Protein AF-A0A822IUY4-F1 (afdb_monomer_lite)

Secondary structure (DSSP, 8-state):
-TGGGT----------TT--HHHHHHHTSS-HHHHHHHHHHTT--HHHH-SS-EEEEPGGGGGGHHHHHHHH-SEEEE--SSGGGHHHHHHHH-SPPP-

Structure (mmCIF, N/CA/C/O backbone):
data_AF-A0A822IUY4-F1
#
_entry.id   AF-A0A822IUY4-F1
#
loop_
_atom_site.group_PDB
_atom_site.id
_atom_site.type_symbol
_atom_site.label_atom_id
_atom_site.label_alt_id
_atom_site.label_comp_id
_atom_site.label_asym_id
_atom_site.label_entity_id
_atom_site.label_seq_id
_atom_site.pdbx_PDB_ins_code
_atom_site.Cartn_x
_atom_site.Cartn_y
_atom_site.Cartn_z
_atom_site.occupancy
_atom_site.B_iso_or_equiv
_atom_site.auth_seq_id
_atom_site.auth_comp_id
_atom_site.auth_asym_id
_atom_site.auth_atom_id
_atom_site.pdbx_PDB_model_num
ATOM 1 N N . ASP A 1 1 ? 13.470 2.196 -3.939 1.00 95.81 1 ASP A N 1
ATOM 2 C CA . ASP A 1 1 ? 13.037 1.049 -4.771 1.00 95.81 1 ASP A CA 1
ATOM 3 C C . ASP A 1 1 ? 12.209 1.422 -5.988 1.00 95.81 1 ASP A C 1
ATOM 5 O O . ASP A 1 1 ? 12.706 1.235 -7.089 1.00 95.81 1 ASP A O 1
ATOM 9 N N . LEU A 1 2 ? 11.002 1.977 -5.840 1.00 97.00 2 LEU A N 1
ATOM 10 C CA . LEU A 1 2 ? 10.118 2.270 -6.984 1.00 97.00 2 LEU A CA 1
ATOM 11 C C . LEU A 1 2 ? 10.749 3.240 -8.004 1.00 97.00 2 LEU A C 1
ATOM 13 O O . LEU A 1 2 ? 10.958 2.877 -9.159 1.00 97.00 2 LEU A O 1
ATOM 17 N N . SER A 1 3 ? 11.136 4.441 -7.557 1.00 97.25 3 SER A N 1
ATOM 18 C CA . SER A 1 3 ? 11.753 5.465 -8.420 1.00 97.25 3 SER A CA 1
ATOM 19 C C . SER A 1 3 ? 13.105 5.021 -8.997 1.00 97.25 3 SER A C 1
ATOM 21 O O . SER A 1 3 ? 13.330 5.127 -10.200 1.00 97.25 3 SER A O 1
ATOM 23 N N . SER A 1 4 ? 13.976 4.427 -8.169 1.00 97.56 4 SER A N 1
ATOM 24 C CA . SER A 1 4 ? 15.296 3.921 -8.586 1.00 97.56 4 SER A CA 1
ATOM 25 C C . SER A 1 4 ? 15.220 2.887 -9.715 1.00 97.56 4 SER A C 1
ATOM 27 O O . SER A 1 4 ? 16.145 2.791 -10.514 1.00 97.56 4 SER A O 1
ATOM 29 N N . ASN A 1 5 ? 14.112 2.144 -9.799 1.00 97.19 5 ASN A N 1
ATOM 30 C CA . ASN A 1 5 ? 13.861 1.144 -10.838 1.00 97.19 5 ASN A CA 1
ATOM 31 C C . ASN A 1 5 ? 12.886 1.636 -11.921 1.00 97.19 5 ASN A C 1
ATOM 33 O O . ASN A 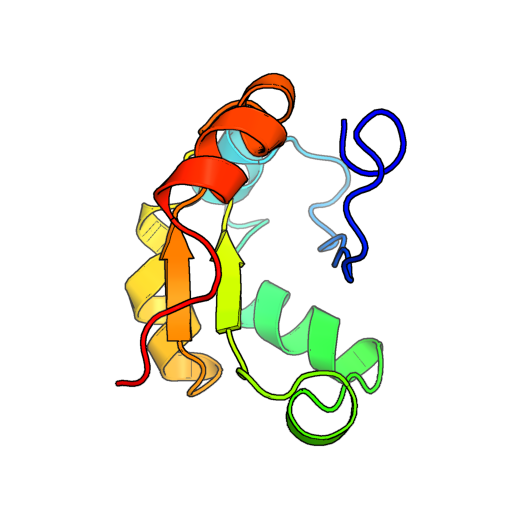1 5 ? 12.408 0.837 -12.721 1.00 97.19 5 ASN A O 1
ATOM 37 N N . LYS A 1 6 ? 12.594 2.945 -11.968 1.00 96.44 6 LYS A N 1
ATOM 38 C CA . LYS A 1 6 ? 11.731 3.590 -12.974 1.00 96.44 6 LYS A CA 1
ATOM 39 C C . LYS A 1 6 ? 10.326 2.977 -13.064 1.00 96.44 6 LYS A C 1
ATOM 41 O O . LYS A 1 6 ? 9.724 2.937 -14.135 1.00 96.44 6 LYS A O 1
ATOM 46 N N . ILE A 1 7 ? 9.792 2.515 -11.935 1.00 96.31 7 ILE A N 1
ATOM 47 C CA . ILE A 1 7 ? 8.439 1.963 -11.856 1.00 96.31 7 ILE A CA 1
ATOM 48 C C . ILE A 1 7 ? 7.461 3.127 -11.692 1.00 96.31 7 ILE A C 1
ATOM 50 O O . ILE A 1 7 ? 7.459 3.800 -10.662 1.00 96.31 7 ILE A O 1
ATOM 54 N N . ASN A 1 8 ? 6.637 3.370 -12.713 1.00 94.62 8 ASN A N 1
ATOM 55 C CA . ASN A 1 8 ? 5.565 4.359 -12.646 1.00 94.62 8 ASN A CA 1
ATOM 56 C C . ASN A 1 8 ? 4.354 3.763 -11.916 1.00 94.62 8 ASN A C 1
ATOM 58 O O . ASN A 1 8 ? 3.742 2.810 -12.401 1.00 94.62 8 ASN A O 1
ATOM 62 N N . CYS A 1 9 ? 4.024 4.306 -10.748 1.00 95.62 9 CYS A N 1
ATOM 63 C CA . CYS A 1 9 ? 2.947 3.807 -9.904 1.00 95.62 9 CYS A CA 1
ATOM 64 C C . CYS A 1 9 ? 2.417 4.890 -8.961 1.00 95.62 9 CYS A C 1
ATOM 66 O O . CYS A 1 9 ? 3.095 5.876 -8.673 1.00 95.62 9 CYS A O 1
ATOM 68 N N . TYR A 1 10 ? 1.241 4.632 -8.397 1.00 96.81 10 TYR A N 1
ATOM 69 C CA . TYR A 1 10 ? 0.754 5.333 -7.215 1.00 96.81 10 TYR A CA 1
ATOM 70 C C . TYR A 1 10 ? 1.189 4.5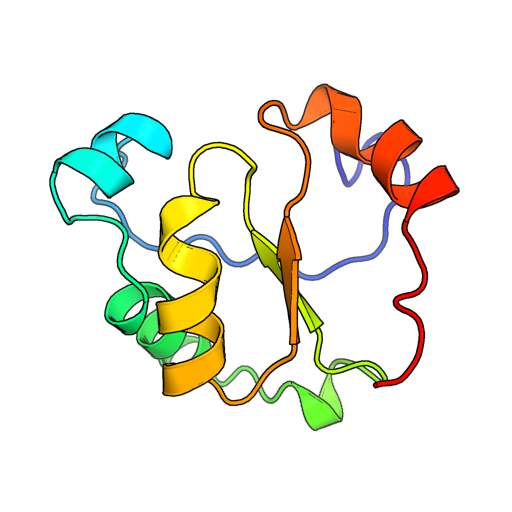88 -5.952 1.00 96.81 10 TYR A C 1
ATOM 72 O O . TYR A 1 10 ? 1.182 3.357 -5.921 1.00 96.81 10 TYR A O 1
ATOM 80 N N . LEU A 1 11 ? 1.549 5.334 -4.908 1.00 96.44 11 LEU A N 1
ATOM 81 C CA . LEU A 1 11 ? 1.893 4.796 -3.595 1.00 96.44 11 LEU A CA 1
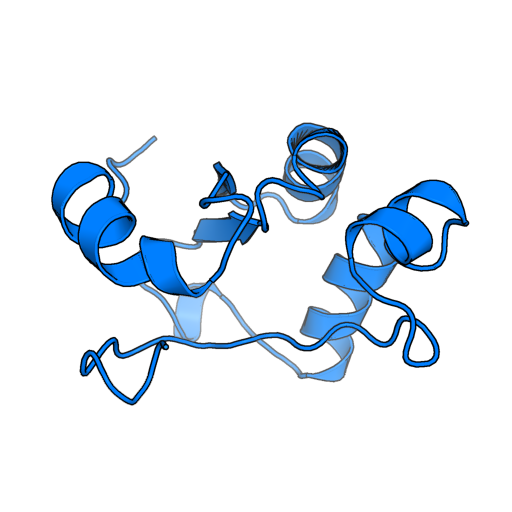ATOM 82 C C . LEU A 1 11 ? 0.957 5.408 -2.555 1.00 96.44 11 LEU A C 1
ATOM 84 O O . LEU A 1 11 ? 0.928 6.626 -2.394 1.00 96.44 11 LEU A O 1
ATOM 88 N N . ALA A 1 12 ? 0.206 4.565 -1.852 1.00 96.19 12 ALA A N 1
ATOM 89 C CA . ALA A 1 12 ? -0.640 4.988 -0.745 1.00 96.19 12 ALA A CA 1
ATOM 90 C C . ALA A 1 12 ? 0.075 4.720 0.581 1.00 96.19 12 ALA A C 1
ATOM 92 O O . ALA A 1 12 ? 0.314 3.568 0.946 1.00 96.19 12 ALA A O 1
ATOM 93 N N . ALA A 1 13 ? 0.420 5.792 1.291 1.00 95.44 13 ALA A N 1
ATOM 94 C CA . ALA A 1 13 ? 0.936 5.720 2.650 1.00 95.44 13 ALA A CA 1
ATOM 95 C C . ALA A 1 13 ? -0.246 5.777 3.624 1.00 95.44 13 ALA A C 1
ATOM 97 O O . ALA A 1 13 ? -0.857 6.828 3.802 1.00 95.44 13 ALA A O 1
ATOM 98 N N . VAL A 1 14 ? -0.593 4.631 4.210 1.00 97.56 14 VAL A N 1
ATOM 99 C CA . VAL A 1 14 ? -1.635 4.548 5.240 1.00 97.56 14 VAL A CA 1
ATOM 100 C C . VAL A 1 14 ? -1.061 5.048 6.558 1.00 97.56 14 VAL A C 1
ATOM 102 O O . VAL A 1 14 ? 0.037 4.644 6.937 1.00 97.56 14 VAL A O 1
ATOM 105 N N . ASP A 1 15 ? -1.806 5.898 7.258 1.00 96.69 15 ASP A N 1
ATOM 106 C CA . ASP A 1 15 ? -1.400 6.387 8.572 1.00 96.69 15 ASP A CA 1
ATOM 107 C C . ASP A 1 15 ? -1.528 5.279 9.632 1.00 96.69 15 ASP A C 1
ATOM 109 O O . ASP A 1 15 ? -2.623 4.892 10.064 1.00 96.69 15 ASP A O 1
ATOM 113 N N . THR A 1 16 ? -0.374 4.729 10.000 1.00 97.25 16 THR A N 1
ATOM 114 C CA . THR A 1 16 ? -0.198 3.689 11.017 1.00 97.25 16 THR A CA 1
ATOM 115 C C . THR A 1 16 ? 0.435 4.237 12.296 1.00 97.25 16 THR A C 1
ATOM 117 O O . THR A 1 16 ? 1.028 3.462 13.046 1.00 97.25 16 THR A O 1
ATOM 120 N N . ASP A 1 17 ? 0.381 5.555 12.520 1.00 95.62 17 ASP A N 1
ATOM 121 C CA . ASP A 1 17 ? 1.081 6.243 13.615 1.00 95.62 17 ASP A CA 1
ATOM 122 C C . ASP A 1 17 ? 2.616 6.090 13.529 1.00 95.62 17 ASP A C 1
ATOM 124 O O . ASP A 1 17 ? 3.333 6.090 14.529 1.00 95.62 17 ASP A O 1
ATOM 128 N N . GLY A 1 18 ? 3.138 5.910 12.310 1.00 95.69 18 GLY A N 1
ATOM 129 C CA . GLY A 1 18 ? 4.566 5.699 12.052 1.00 95.69 18 GLY A CA 1
ATOM 130 C C . GLY A 1 18 ? 5.076 4.284 12.355 1.00 95.69 18 GLY A C 1
ATOM 131 O O . GLY A 1 18 ? 6.287 4.063 12.377 1.00 95.69 18 GLY A O 1
ATOM 132 N N . ILE A 1 19 ? 4.184 3.313 12.576 1.00 97.75 19 ILE A N 1
ATOM 133 C CA . ILE A 1 19 ? 4.548 1.920 12.868 1.00 97.75 19 ILE A CA 1
ATOM 134 C C . ILE A 1 19 ? 4.808 1.144 11.566 1.00 97.75 19 ILE A C 1
ATOM 136 O O . ILE A 1 19 ? 4.059 1.259 10.592 1.00 97.75 19 ILE A O 1
ATOM 140 N N . GLY A 1 20 ? 5.854 0.309 11.560 1.00 97.06 20 GLY A N 1
ATOM 141 C CA . GLY A 1 20 ? 6.192 -0.568 10.433 1.00 97.06 20 GLY A CA 1
ATOM 142 C C . GLY A 1 20 ? 5.092 -1.586 10.101 1.00 97.06 20 GLY A C 1
ATOM 143 O O . GLY A 1 20 ? 4.313 -1.970 10.967 1.00 97.06 20 GLY A O 1
ATOM 144 N N . VAL A 1 21 ? 5.044 -2.053 8.847 1.00 97.31 21 VAL A N 1
ATOM 145 C CA . VAL A 1 21 ? 3.907 -2.820 8.291 1.00 97.31 21 VAL A CA 1
ATOM 146 C C . VAL A 1 21 ? 3.506 -4.022 9.148 1.00 97.31 21 VAL A C 1
ATOM 148 O O . VAL A 1 21 ? 2.346 -4.129 9.524 1.00 97.31 21 VAL A O 1
ATOM 151 N N . GLU A 1 22 ? 4.441 -4.914 9.479 1.00 96.81 22 GLU A N 1
ATOM 152 C CA . GLU A 1 22 ? 4.132 -6.138 10.234 1.00 96.81 22 GLU A CA 1
ATOM 153 C C . GLU A 1 22 ? 3.572 -5.831 11.632 1.00 96.81 22 GLU A C 1
ATOM 155 O O . GLU A 1 22 ? 2.543 -6.378 12.033 1.00 96.81 22 GLU A O 1
ATOM 160 N N . ALA A 1 23 ? 4.198 -4.890 12.344 1.00 97.88 23 ALA A N 1
ATOM 161 C CA . ALA A 1 23 ? 3.758 -4.466 13.668 1.00 97.88 23 ALA A CA 1
ATOM 162 C C . ALA A 1 23 ? 2.413 -3.726 13.620 1.00 97.88 23 ALA A C 1
ATOM 164 O O . ALA A 1 23 ? 1.548 -3.987 14.450 1.00 97.88 23 ALA A O 1
ATOM 165 N N . ALA A 1 24 ? 2.197 -2.860 12.626 1.00 98.38 24 ALA A N 1
ATOM 166 C CA . ALA A 1 24 ? 0.944 -2.130 12.443 1.00 98.38 24 ALA A CA 1
ATOM 167 C C . ALA A 1 24 ? -0.214 -3.075 12.107 1.00 98.38 2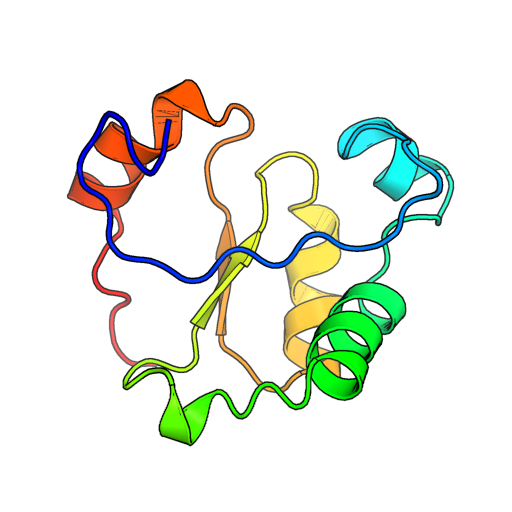4 ALA A C 1
ATOM 169 O O . ALA A 1 24 ? -1.339 -2.891 12.569 1.00 98.38 24 ALA A O 1
ATOM 170 N N . VAL A 1 25 ? 0.059 -4.113 11.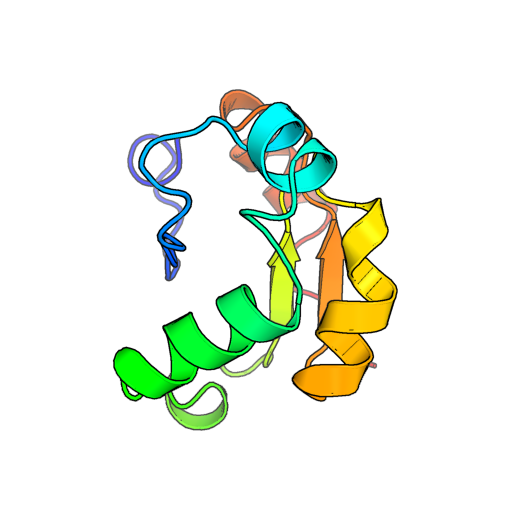317 1.00 97.81 25 VAL A N 1
ATOM 171 C CA . VAL A 1 25 ? -0.902 -5.176 11.038 1.00 97.81 25 VAL A CA 1
ATOM 172 C C . VAL A 1 25 ? -1.237 -5.914 12.333 1.00 97.81 25 VAL A C 1
ATOM 174 O O . VAL A 1 25 ? -2.419 -6.075 12.639 1.00 97.81 25 VAL A O 1
ATOM 177 N N . ALA A 1 26 ? -0.234 -6.335 13.111 1.00 97.44 26 ALA A N 1
ATOM 178 C CA . ALA A 1 26 ? -0.423 -7.045 14.378 1.00 97.44 26 ALA A CA 1
ATOM 179 C C . ALA A 1 26 ? -1.173 -6.215 15.435 1.00 97.44 26 ALA A C 1
ATOM 181 O O . ALA A 1 26 ? -2.052 -6.751 16.107 1.00 97.44 26 ALA A O 1
ATOM 182 N N . GLY A 1 27 ? -0.857 -4.925 15.550 1.00 96.94 27 GLY A N 1
ATOM 183 C CA . GLY A 1 27 ? -1.443 -4.003 16.524 1.00 96.94 27 GLY A CA 1
ATOM 184 C C . GLY A 1 27 ? -2.765 -3.358 16.095 1.00 96.94 27 GLY A C 1
ATOM 185 O O . GLY A 1 27 ? -3.355 -2.615 16.875 1.00 96.94 27 GLY A O 1
ATOM 186 N N . GLY A 1 28 ? -3.249 -3.629 14.877 1.00 96.75 28 GLY A N 1
ATOM 187 C CA . GLY A 1 28 ? -4.515 -3.092 14.367 1.00 96.75 28 GLY A CA 1
ATOM 188 C C . GLY A 1 28 ? -4.438 -1.653 13.845 1.00 96.75 28 GLY A C 1
ATOM 189 O O . GLY A 1 28 ? -5.466 -1.056 13.521 1.00 96.75 28 GLY A O 1
ATOM 190 N N . GLN A 1 29 ? -3.242 -1.078 13.718 1.00 98.06 29 GLN A N 1
ATOM 191 C CA . GLN A 1 29 ? -3.039 0.225 13.086 1.00 98.06 29 GLN A CA 1
ATOM 192 C C . GLN A 1 29 ? -3.100 0.155 11.561 1.00 98.06 29 GLN A C 1
ATOM 194 O O . GLN A 1 29 ? -3.396 1.177 10.951 1.00 98.06 29 GLN A O 1
ATOM 199 N N . LEU A 1 30 ? -2.881 -1.014 10.951 1.00 98.38 30 LEU A N 1
ATOM 200 C CA . LEU A 1 30 ? -3.128 -1.257 9.530 1.00 98.38 30 LEU A CA 1
ATOM 201 C C . LEU A 1 30 ? -4.262 -2.272 9.364 1.00 98.38 30 LEU A C 1
ATOM 203 O O . LEU A 1 30 ? -4.118 -3.444 9.704 1.00 98.38 30 LEU A O 1
ATOM 207 N N . THR A 1 31 ? -5.390 -1.814 8.822 1.00 98.31 31 THR A N 1
ATOM 208 C CA . THR A 1 31 ? -6.595 -2.623 8.582 1.00 98.31 31 THR A CA 1
ATOM 209 C C . THR A 1 31 ? -7.174 -2.324 7.204 1.00 98.31 31 THR A C 1
ATOM 211 O O . THR A 1 31 ? -6.897 -1.272 6.622 1.00 98.31 31 THR A O 1
ATOM 214 N N . ALA A 1 32 ? -8.029 -3.214 6.694 1.00 98.25 32 ALA A N 1
ATOM 215 C CA . ALA A 1 32 ? -8.730 -2.988 5.432 1.00 98.25 32 ALA A CA 1
ATOM 216 C C . ALA A 1 32 ? -9.563 -1.694 5.439 1.00 98.25 32 ALA A C 1
ATOM 218 O O . ALA A 1 32 ? -9.552 -0.938 4.467 1.00 98.25 32 ALA A O 1
ATOM 219 N N . ALA A 1 33 ? -10.211 -1.386 6.567 1.00 97.94 33 ALA A N 1
ATOM 220 C CA . ALA A 1 33 ? -10.967 -0.149 6.743 1.00 97.94 33 ALA A CA 1
ATOM 221 C C . ALA A 1 33 ? -10.075 1.098 6.634 1.00 97.94 33 ALA A C 1
ATOM 223 O O . ALA A 1 33 ? -10.417 2.025 5.905 1.00 97.94 33 ALA A O 1
ATOM 224 N N . LYS A 1 34 ? -8.907 1.105 7.292 1.00 97.88 34 LYS A N 1
ATOM 225 C CA . LYS A 1 34 ? -7.953 2.225 7.208 1.00 97.88 34 LYS A CA 1
ATOM 226 C C . LYS A 1 34 ? -7.350 2.382 5.811 1.00 97.88 34 LYS A C 1
ATOM 228 O O . LYS A 1 34 ? -7.169 3.505 5.349 1.00 97.88 34 LYS A O 1
ATOM 233 N N . ILE A 1 35 ? -7.076 1.276 5.118 1.00 98.00 35 ILE A N 1
ATOM 234 C CA . ILE A 1 35 ? -6.631 1.299 3.716 1.00 98.00 35 ILE A CA 1
ATOM 235 C C . ILE A 1 35 ? -7.700 1.965 2.835 1.00 98.00 35 ILE A C 1
ATOM 237 O O . ILE A 1 35 ? -7.389 2.891 2.087 1.00 98.00 35 ILE A O 1
ATOM 241 N N . LYS A 1 36 ? -8.968 1.553 2.960 1.00 96.94 36 LYS A N 1
ATOM 242 C CA . LYS A 1 36 ? -10.089 2.154 2.220 1.00 96.94 36 LYS A CA 1
ATOM 243 C C . LYS A 1 36 ? -10.252 3.643 2.525 1.00 96.94 36 LYS A C 1
ATOM 245 O O . LYS A 1 36 ? -10.349 4.445 1.599 1.00 96.94 36 LYS A O 1
ATOM 250 N N . ASP A 1 37 ? -10.249 4.003 3.803 1.00 97.06 37 ASP A N 1
ATOM 251 C CA . ASP A 1 37 ? -10.349 5.389 4.268 1.00 97.06 37 ASP A CA 1
ATOM 252 C C . ASP A 1 37 ? -9.198 6.256 3.729 1.00 97.06 37 ASP A C 1
ATOM 254 O O . ASP A 1 37 ? -9.420 7.389 3.311 1.00 97.06 37 ASP A O 1
ATOM 258 N N . THR A 1 38 ? -7.984 5.704 3.623 1.00 97.56 38 THR A N 1
ATOM 259 C CA . THR A 1 38 ? -6.833 6.397 3.016 1.00 97.56 38 THR A CA 1
ATOM 260 C C . THR A 1 38 ? -7.112 6.790 1.564 1.00 97.56 38 THR A C 1
ATOM 262 O O . THR A 1 38 ? -6.849 7.928 1.175 1.00 97.56 38 THR A O 1
ATOM 265 N N . PHE A 1 39 ? -7.688 5.891 0.759 1.00 96.00 39 PHE A N 1
ATOM 266 C CA . PHE A 1 39 ? -8.051 6.212 -0.626 1.00 96.00 39 PHE A CA 1
ATOM 267 C C . PHE A 1 39 ? -9.169 7.255 -0.708 1.00 96.00 39 PHE A C 1
ATOM 269 O O . PHE A 1 39 ? -9.100 8.157 -1.543 1.00 96.00 39 PHE A O 1
ATOM 276 N N . GLN A 1 40 ? -10.165 7.163 0.177 1.00 95.06 40 GLN A N 1
ATOM 277 C CA . GLN A 1 40 ? -11.276 8.116 0.241 1.00 95.06 40 GLN A CA 1
ATOM 278 C C . GLN A 1 40 ? -10.793 9.518 0.622 1.00 95.06 40 GLN A C 1
ATOM 280 O O . GLN A 1 40 ? -11.108 10.480 -0.070 1.00 95.06 40 GLN A O 1
ATOM 285 N N . LYS A 1 41 ? -9.961 9.642 1.661 1.00 96.75 41 LYS A N 1
ATOM 286 C CA . LYS A 1 41 ? -9.351 10.919 2.073 1.00 96.75 41 LYS A CA 1
ATOM 287 C C . LYS A 1 41 ? -8.477 11.533 0.983 1.00 96.75 41 LYS A C 1
ATOM 289 O O . LYS A 1 41 ? -8.403 12.752 0.871 1.00 96.75 41 LYS A O 1
ATOM 294 N N . ALA A 1 42 ? -7.832 10.695 0.175 1.00 95.75 42 ALA A N 1
ATOM 295 C CA . ALA A 1 42 ? -7.044 11.133 -0.969 1.00 95.75 42 ALA A CA 1
ATOM 296 C C . ALA A 1 42 ? -7.892 11.491 -2.208 1.00 95.75 42 ALA A C 1
ATOM 298 O O . ALA A 1 42 ? -7.316 11.916 -3.210 1.00 95.75 42 ALA A O 1
ATOM 299 N N . ASN A 1 43 ? -9.223 11.313 -2.170 1.00 95.38 43 ASN A N 1
ATOM 300 C CA . ASN A 1 43 ? -10.119 11.406 -3.332 1.00 95.38 43 ASN A CA 1
ATOM 301 C C . ASN A 1 43 ? -9.576 10.612 -4.540 1.00 95.38 43 ASN A C 1
ATOM 303 O O . ASN A 1 43 ? -9.509 11.112 -5.668 1.00 95.38 43 ASN A O 1
ATOM 307 N N . PHE A 1 44 ? -9.091 9.391 -4.284 1.00 95.00 44 PHE A N 1
ATOM 308 C CA . PHE A 1 44 ? -8.444 8.562 -5.295 1.00 95.00 44 PHE A CA 1
ATOM 309 C C . PHE A 1 44 ? -9.450 7.647 -6.003 1.00 95.00 44 PHE A C 1
ATOM 311 O O . PHE A 1 44 ? -9.787 6.566 -5.520 1.00 95.00 44 PHE A O 1
ATOM 318 N N . GLU A 1 45 ? -9.874 8.055 -7.198 1.00 93.75 45 GLU A N 1
ATOM 319 C CA . GLU A 1 45 ? -10.779 7.273 -8.043 1.00 93.75 45 GLU A CA 1
ATOM 320 C C . GLU A 1 45 ? -10.013 6.267 -8.919 1.00 93.75 45 GLU A C 1
ATOM 322 O O . GLU A 1 45 ? -9.386 6.614 -9.923 1.00 93.75 45 GLU A O 1
ATOM 327 N N . PHE A 1 46 ? -10.063 4.982 -8.555 1.00 92.69 46 PHE A N 1
ATOM 328 C CA . PHE A 1 46 ? -9.263 3.929 -9.200 1.00 92.69 46 PHE A CA 1
ATOM 329 C C . PHE A 1 46 ? -9.523 3.770 -10.697 1.00 92.69 46 PHE A C 1
ATOM 331 O O . PHE A 1 46 ? -8.576 3.505 -11.440 1.00 92.69 46 PHE A O 1
ATOM 338 N N . LYS A 1 47 ? -10.777 3.936 -11.133 1.00 89.50 47 LYS A N 1
ATOM 339 C CA . LYS A 1 47 ? -11.172 3.813 -12.544 1.00 89.50 47 LYS A CA 1
ATOM 340 C C . LYS A 1 47 ? -10.608 4.939 -13.410 1.00 89.50 47 LYS A C 1
ATOM 342 O O . LYS A 1 47 ? -10.299 4.706 -14.572 1.00 89.50 47 LYS A O 1
ATOM 347 N N . ASP A 1 48 ? -10.424 6.121 -12.828 1.00 92.56 48 ASP A N 1
ATOM 348 C CA . ASP A 1 48 ? -9.912 7.294 -13.540 1.00 92.56 48 ASP A CA 1
ATOM 349 C C . ASP A 1 48 ? -8.382 7.316 -13.557 1.00 92.56 48 ASP A C 1
ATOM 351 O O . ASP A 1 48 ? -7.758 7.850 -14.474 1.00 92.56 48 ASP A O 1
ATOM 355 N N . LYS A 1 49 ? -7.759 6.746 -12.519 1.00 92.06 49 LYS A N 1
ATOM 356 C CA . LYS A 1 49 ? -6.301 6.736 -12.347 1.00 92.06 49 LYS A CA 1
ATOM 357 C C . LYS A 1 49 ? -5.632 5.495 -12.928 1.00 92.06 49 LYS A C 1
ATOM 359 O O . LYS A 1 49 ? -4.444 5.546 -13.239 1.00 92.06 49 LYS A O 1
ATOM 364 N N . THR A 1 50 ? -6.348 4.377 -13.049 1.00 91.81 50 THR A N 1
ATOM 365 C CA . THR A 1 50 ? -5.775 3.093 -13.477 1.00 91.81 50 THR A CA 1
ATOM 366 C C . THR A 1 50 ? -6.734 2.306 -14.369 1.00 91.81 50 THR A C 1
ATOM 368 O O . THR A 1 50 ? -7.924 2.210 -14.087 1.00 91.81 50 THR A O 1
ATOM 371 N N . SER A 1 51 ? -6.213 1.650 -15.407 1.00 90.50 51 SER A N 1
ATOM 372 C CA . SER A 1 51 ? -7.012 0.769 -16.277 1.00 90.50 51 SER A CA 1
ATOM 373 C C . SER A 1 51 ? -7.304 -0.606 -15.664 1.00 90.50 51 SER A C 1
ATOM 375 O O . SER A 1 51 ? -8.157 -1.335 -16.159 1.00 90.50 51 SER A O 1
ATOM 377 N N . HIS A 1 52 ? -6.588 -0.977 -14.599 1.00 90.69 52 HIS A N 1
ATOM 378 C CA . HIS A 1 52 ? -6.603 -2.323 -14.023 1.00 90.69 52 HIS A CA 1
ATOM 379 C C . HIS A 1 52 ? -7.272 -2.411 -12.647 1.00 90.69 52 HIS A C 1
ATOM 381 O O . HIS A 1 52 ? -7.523 -3.524 -12.190 1.00 90.69 52 HIS A O 1
ATOM 387 N N . SER A 1 53 ? -7.524 -1.284 -11.958 1.00 91.75 53 SER A N 1
ATOM 388 C CA . SER A 1 53 ? -8.212 -1.255 -10.651 1.00 91.75 53 SER A CA 1
ATOM 389 C C . SER A 1 53 ? -7.679 -2.323 -9.674 1.00 91.75 53 SER A C 1
ATOM 391 O O . SER A 1 53 ? -8.426 -3.128 -9.120 1.00 91.75 53 SER A O 1
ATOM 393 N N . THR A 1 54 ? -6.348 -2.385 -9.540 1.00 94.56 54 THR A N 1
ATOM 394 C CA . THR A 1 54 ? -5.635 -3.429 -8.782 1.00 94.56 54 THR A CA 1
ATOM 395 C C . THR A 1 54 ? -4.720 -2.789 -7.747 1.00 94.56 54 THR A C 1
ATOM 397 O O . THR A 1 54 ? -3.967 -1.875 -8.085 1.00 94.56 54 THR A O 1
ATOM 400 N N . ILE A 1 55 ? -4.763 -3.299 -6.517 1.00 96.06 55 ILE A N 1
ATOM 401 C CA . ILE A 1 55 ? -3.912 -2.905 -5.390 1.00 96.06 55 ILE A CA 1
ATOM 402 C C . ILE A 1 55 ? -2.826 -3.965 -5.184 1.00 96.06 55 ILE A C 1
ATOM 404 O O . ILE A 1 55 ? -3.106 -5.162 -5.224 1.00 96.06 55 ILE A O 1
ATOM 408 N N . ILE A 1 56 ? -1.597 -3.524 -4.913 1.00 97.31 56 ILE A N 1
ATOM 409 C CA . ILE A 1 56 ? -0.509 -4.389 -4.446 1.00 97.31 56 ILE A CA 1
ATOM 410 C C . ILE A 1 56 ? -0.339 -4.156 -2.941 1.00 97.31 56 ILE A C 1
ATOM 412 O O . ILE A 1 56 ? -0.004 -3.045 -2.531 1.00 97.31 56 ILE A O 1
ATOM 416 N N . LEU A 1 57 ? -0.559 -5.186 -2.122 1.00 98.12 57 LEU A N 1
ATOM 417 C CA . LEU A 1 57 ? -0.239 -5.143 -0.691 1.00 98.12 57 LEU A CA 1
ATOM 418 C C . LEU A 1 57 ? 1.186 -5.651 -0.435 1.00 98.12 57 LEU A C 1
ATOM 420 O O . LEU A 1 57 ? 1.632 -6.570 -1.125 1.00 98.12 57 LEU A O 1
ATOM 424 N N . PRO A 1 58 ? 1.899 -5.122 0.576 1.00 97.94 58 PRO A N 1
ATOM 425 C CA . PRO A 1 58 ? 3.150 -5.719 1.033 1.00 97.94 58 PRO A CA 1
ATOM 426 C C . PRO A 1 58 ? 2.948 -7.173 1.476 1.00 97.94 58 PRO A C 1
ATOM 428 O O . PRO A 1 58 ? 1.917 -7.502 2.066 1.00 97.94 58 PRO A O 1
ATOM 431 N N . GLY A 1 59 ? 3.961 -8.025 1.292 1.00 98.06 59 GLY A N 1
ATOM 432 C CA . GLY A 1 59 ? 3.906 -9.427 1.732 1.00 98.06 59 GLY A CA 1
ATOM 433 C C . GLY A 1 59 ? 3.621 -9.586 3.231 1.00 98.06 59 GLY A C 1
ATOM 434 O O . GLY A 1 59 ? 2.893 -10.487 3.636 1.00 98.06 59 GLY A O 1
ATOM 435 N N . LEU A 1 60 ? 4.109 -8.651 4.051 1.00 98.00 60 LEU A N 1
ATOM 436 C CA . LEU A 1 60 ? 3.865 -8.609 5.501 1.00 98.00 60 LEU A CA 1
ATOM 437 C C . LEU A 1 60 ? 2.405 -8.281 5.873 1.00 98.00 60 LEU A C 1
ATOM 439 O O . LEU A 1 60 ? 1.990 -8.499 7.007 1.00 98.00 60 LEU A O 1
ATOM 443 N N . ALA A 1 61 ? 1.614 -7.781 4.922 1.00 98.06 61 ALA A N 1
ATOM 444 C CA . ALA A 1 61 ? 0.192 -7.489 5.078 1.00 98.06 61 ALA A CA 1
ATOM 445 C C . ALA A 1 61 ? -0.704 -8.493 4.328 1.00 98.06 61 ALA A C 1
ATOM 447 O O . ALA A 1 61 ? -1.904 -8.257 4.203 1.00 98.06 61 ALA A O 1
ATOM 448 N N . ALA A 1 62 ? -0.155 -9.619 3.851 1.00 98.06 62 ALA A N 1
ATOM 449 C CA . ALA A 1 62 ? -0.880 -10.589 3.025 1.00 98.06 62 ALA A CA 1
ATOM 450 C C . ALA A 1 62 ? -2.179 -11.099 3.666 1.00 98.06 62 ALA A C 1
ATOM 452 O O . ALA A 1 62 ? -3.161 -11.339 2.970 1.00 98.06 62 ALA A O 1
ATOM 453 N N . ARG A 1 63 ? -2.221 -11.197 5.001 1.00 97.25 63 ARG A N 1
ATOM 454 C CA . ARG A 1 63 ? -3.419 -11.630 5.734 1.00 97.25 63 ARG A CA 1
ATOM 455 C C . ARG A 1 63 ? -4.628 -10.702 5.571 1.00 97.25 63 ARG A C 1
ATOM 457 O O . ARG A 1 63 ? -5.739 -11.134 5.830 1.00 97.25 63 ARG A O 1
ATOM 464 N N . LEU A 1 64 ? -4.414 -9.449 5.159 1.00 98.25 64 LEU A N 1
ATOM 465 C CA . LEU A 1 64 ? -5.481 -8.473 4.927 1.00 98.25 64 LEU A CA 1
ATOM 466 C C . LEU A 1 64 ? -6.087 -8.575 3.520 1.00 98.25 64 LEU A C 1
ATOM 468 O O . LEU A 1 64 ? -6.980 -7.797 3.205 1.00 98.25 64 LEU A O 1
ATOM 472 N N . GLN A 1 65 ? -5.595 -9.472 2.656 1.00 98.12 65 GLN A N 1
ATOM 473 C CA . GLN A 1 65 ? -5.997 -9.522 1.248 1.00 98.12 65 GLN A CA 1
ATOM 474 C C . GLN A 1 65 ? -7.514 -9.611 1.072 1.00 98.12 65 GLN A C 1
ATOM 476 O O . GLN A 1 65 ? -8.079 -8.748 0.408 1.00 98.12 65 GLN A O 1
ATOM 481 N N . GLY A 1 66 ? -8.145 -10.623 1.677 1.00 97.88 66 GLY A N 1
ATOM 482 C CA . GLY A 1 66 ? -9.585 -10.857 1.549 1.00 97.88 66 GLY A CA 1
ATOM 483 C C . GLY A 1 66 ? -10.390 -9.662 2.046 1.00 97.88 66 GLY A C 1
ATOM 484 O O . GLY A 1 66 ? -11.174 -9.098 1.294 1.00 97.88 66 GLY A O 1
ATOM 485 N N . ASP A 1 67 ? -10.085 -9.185 3.253 1.00 98.31 67 ASP A N 1
ATOM 486 C CA . ASP A 1 67 ? -10.762 -8.027 3.839 1.00 98.31 67 ASP A CA 1
ATOM 487 C C . ASP A 1 67 ? -10.630 -6.769 2.962 1.00 98.31 67 ASP A C 1
ATOM 489 O O . ASP A 1 67 ? -11.583 -6.003 2.823 1.00 98.31 67 ASP A O 1
ATOM 493 N N . VAL A 1 68 ? -9.457 -6.528 2.361 1.00 98.19 68 VAL A N 1
ATOM 494 C CA . VAL A 1 68 ? -9.248 -5.385 1.456 1.00 98.19 68 VAL A CA 1
ATOM 495 C C . VAL A 1 68 ? -10.032 -5.571 0.158 1.00 98.19 68 VAL A C 1
ATOM 497 O O . VAL A 1 68 ? -10.649 -4.606 -0.299 1.00 98.19 68 VAL A O 1
ATOM 500 N N . GLU A 1 69 ? -10.043 -6.769 -0.433 1.00 97.44 69 GLU A N 1
ATOM 501 C CA . GLU A 1 69 ? -10.870 -7.065 -1.613 1.00 97.44 69 GLU A CA 1
ATOM 502 C C . GLU A 1 69 ? -12.354 -6.821 -1.313 1.00 97.44 69 GLU A C 1
ATOM 504 O O . GLU A 1 69 ? -13.016 -6.123 -2.080 1.00 97.44 69 GLU A O 1
ATOM 509 N N . ASP A 1 70 ? -12.850 -7.290 -0.169 1.00 97.75 70 ASP A N 1
ATOM 510 C CA . ASP A 1 70 ? -14.254 -7.164 0.224 1.00 97.75 70 ASP A CA 1
ATOM 511 C C . ASP A 1 70 ? -14.675 -5.703 0.425 1.00 97.75 70 ASP A C 1
ATOM 513 O O . ASP A 1 70 ? -15.714 -5.268 -0.079 1.00 97.75 70 ASP A O 1
ATOM 517 N N . VAL A 1 71 ? -13.870 -4.898 1.131 1.00 97.25 71 VAL A N 1
ATOM 518 C CA . VAL A 1 71 ? -14.260 -3.507 1.429 1.00 97.25 71 VAL A CA 1
ATOM 519 C C . VAL A 1 71 ? -14.047 -2.555 0.254 1.00 97.25 71 VAL A C 1
ATOM 521 O O . VAL A 1 71 ? -14.734 -1.526 0.184 1.00 97.25 71 VAL A O 1
ATOM 524 N N . THR A 1 72 ? -13.088 -2.842 -0.632 1.00 94.44 72 THR A N 1
ATOM 525 C CA . THR A 1 72 ? -12.762 -1.975 -1.778 1.00 94.44 72 THR A CA 1
ATOM 526 C C . THR A 1 72 ? -13.447 -2.407 -3.071 1.00 94.44 72 THR A C 1
ATOM 528 O O . THR A 1 72 ? -13.637 -1.574 -3.954 1.00 94.44 72 THR A O 1
ATOM 531 N N . GLY A 1 73 ? -13.810 -3.686 -3.205 1.00 93.25 73 GLY A N 1
ATOM 532 C CA . GLY A 1 73 ? -14.268 -4.281 -4.462 1.00 93.25 73 GLY A CA 1
ATOM 533 C C . GLY A 1 73 ? -13.179 -4.361 -5.540 1.00 93.25 73 GLY A C 1
ATOM 534 O O . GLY A 1 73 ? -13.482 -4.644 -6.700 1.00 93.25 73 GLY A O 1
ATOM 535 N N . LEU A 1 74 ? -11.921 -4.076 -5.191 1.00 93.56 74 LEU A N 1
ATOM 536 C CA . LEU A 1 74 ? -10.788 -4.079 -6.111 1.00 93.56 74 LEU A CA 1
ATOM 537 C C . LEU A 1 74 ? -10.088 -5.431 -6.085 1.00 93.56 74 LEU A C 1
ATOM 539 O O . LEU A 1 74 ? -10.178 -6.190 -5.124 1.00 93.56 74 LEU A O 1
ATOM 543 N N . ARG A 1 75 ? -9.329 -5.720 -7.142 1.00 93.69 75 ARG A N 1
ATOM 544 C CA . ARG A 1 75 ? -8.407 -6.853 -7.112 1.00 93.69 75 ARG A CA 1
ATOM 545 C C . ARG A 1 75 ? -7.234 -6.512 -6.204 1.00 93.69 75 ARG A C 1
ATOM 547 O O . ARG A 1 75 ? -6.600 -5.474 -6.391 1.00 93.69 75 ARG A O 1
ATOM 554 N N . VAL A 1 76 ? -6.883 -7.421 -5.305 1.00 96.38 76 VAL A N 1
ATOM 555 C CA . VAL A 1 76 ? -5.673 -7.292 -4.489 1.00 96.38 76 VAL A CA 1
ATOM 556 C C . VAL A 1 76 ? -4.690 -8.393 -4.862 1.00 96.38 76 VAL A C 1
ATOM 558 O O . VAL A 1 76 ? -5.059 -9.553 -5.035 1.00 96.38 76 VAL A O 1
ATOM 561 N N . VAL A 1 77 ? -3.422 -8.026 -5.016 1.00 96.81 77 VAL A N 1
ATOM 562 C CA . VAL A 1 77 ? -2.310 -8.962 -5.205 1.00 96.81 77 VAL A CA 1
ATOM 563 C C . VAL A 1 77 ? -1.254 -8.728 -4.134 1.00 96.81 77 VAL A C 1
ATOM 565 O O . VAL A 1 77 ? -1.087 -7.614 -3.637 1.00 96.81 77 VAL A O 1
ATOM 568 N N . ILE A 1 78 ? -0.533 -9.786 -3.775 1.00 97.81 78 ILE A N 1
ATOM 569 C CA . ILE A 1 78 ? 0.486 -9.734 -2.730 1.00 97.81 78 ILE A CA 1
ATOM 570 C C . ILE A 1 78 ? 1.861 -9.549 -3.360 1.00 97.81 78 ILE A C 1
ATOM 572 O O . ILE A 1 78 ? 2.351 -10.401 -4.104 1.00 97.81 78 ILE A O 1
ATOM 576 N N . GLY A 1 79 ? 2.466 -8.406 -3.057 1.00 97.75 79 GLY A N 1
ATOM 577 C CA . GLY A 1 79 ? 3.844 -8.090 -3.384 1.00 97.75 79 GLY A CA 1
ATOM 578 C C . GLY A 1 79 ? 4.840 -8.802 -2.463 1.00 97.75 79 GLY A C 1
ATOM 579 O O . GLY A 1 79 ? 4.469 -9.574 -1.576 1.00 97.75 79 GLY A O 1
ATOM 580 N N . PRO A 1 80 ? 6.141 -8.551 -2.647 1.00 97.81 80 PRO A N 1
ATOM 581 C CA . PRO A 1 80 ? 7.164 -9.135 -1.792 1.00 97.81 80 PRO A CA 1
ATOM 582 C C . PRO A 1 80 ? 7.099 -8.586 -0.349 1.00 97.81 80 PRO A C 1
ATOM 584 O O . PRO A 1 80 ? 6.567 -7.496 -0.123 1.00 97.81 80 PRO A O 1
ATOM 587 N N . PRO A 1 81 ? 7.668 -9.304 0.642 1.00 95.75 81 PRO A N 1
ATOM 588 C CA . PRO A 1 81 ? 7.809 -8.793 2.011 1.00 95.75 81 PRO A CA 1
ATOM 589 C C . PRO A 1 81 ? 8.756 -7.591 2.122 1.00 95.75 81 PRO A C 1
ATOM 591 O O . PRO A 1 81 ? 8.599 -6.769 3.015 1.00 95.75 81 PRO A O 1
ATOM 594 N N . ASP A 1 82 ? 9.726 -7.500 1.209 1.00 96.12 82 ASP A N 1
ATOM 595 C CA . ASP A 1 82 ? 10.761 -6.469 1.167 1.00 96.12 82 ASP A CA 1
ATOM 596 C C . ASP A 1 82 ? 10.662 -5.656 -0.131 1.00 96.12 82 ASP A C 1
ATOM 598 O O . ASP A 1 82 ? 10.516 -6.223 -1.222 1.00 96.12 82 ASP A O 1
ATOM 602 N N . SER A 1 83 ? 10.751 -4.330 -0.023 1.00 96.56 83 SER A N 1
ATOM 603 C CA . SER A 1 83 ? 10.542 -3.416 -1.149 1.00 96.56 83 SER A CA 1
ATOM 604 C C . SER A 1 83 ? 11.654 -3.479 -2.200 1.00 96.56 83 SER A C 1
ATOM 606 O O . SER A 1 83 ? 11.384 -3.249 -3.383 1.00 96.56 83 SER A O 1
ATOM 608 N N . GLY A 1 84 ? 12.870 -3.891 -1.827 1.00 97.69 84 GLY A N 1
ATOM 609 C CA . GLY A 1 84 ? 13.984 -4.089 -2.757 1.00 97.69 84 GLY A CA 1
ATOM 610 C C . GLY A 1 84 ? 13.717 -5.190 -3.787 1.00 97.69 84 GLY A C 1
ATOM 611 O O . GLY A 1 84 ? 14.313 -5.202 -4.863 1.00 97.69 84 GLY A O 1
ATOM 612 N N . ARG A 1 85 ? 12.766 -6.091 -3.506 1.00 97.62 85 ARG A N 1
ATOM 613 C CA . ARG A 1 85 ? 12.363 -7.179 -4.412 1.00 97.62 85 ARG A CA 1
ATOM 614 C C . ARG A 1 85 ? 11.225 -6.809 -5.365 1.00 97.62 85 ARG A C 1
ATOM 616 O O . ARG A 1 85 ? 10.878 -7.625 -6.218 1.00 97.62 85 ARG A O 1
ATOM 623 N N . ILE A 1 86 ? 10.644 -5.611 -5.249 1.00 97.69 86 ILE A N 1
ATOM 624 C CA . ILE A 1 86 ? 9.547 -5.160 -6.121 1.00 97.69 86 ILE A CA 1
ATOM 625 C C . ILE A 1 86 ? 9.918 -5.232 -7.613 1.00 97.69 86 ILE A C 1
ATOM 627 O O . ILE A 1 86 ? 9.097 -5.748 -8.365 1.00 97.69 86 ILE A O 1
ATOM 631 N N . PRO A 1 87 ? 11.115 -4.808 -8.074 1.00 96.81 87 PRO A N 1
ATOM 632 C CA . PRO A 1 87 ? 11.444 -4.825 -9.503 1.00 96.81 87 PRO A CA 1
ATOM 633 C C . PRO A 1 87 ? 11.331 -6.224 -10.122 1.00 96.81 87 PRO A C 1
ATOM 635 O O . PRO A 1 87 ? 10.558 -6.427 -11.056 1.00 96.81 87 PRO A O 1
ATOM 638 N N . GLY A 1 88 ? 11.992 -7.219 -9.522 1.00 97.06 88 GLY A N 1
ATOM 639 C CA . GLY A 1 88 ? 11.923 -8.605 -9.997 1.00 97.06 88 GLY A CA 1
ATOM 640 C C . GLY A 1 88 ? 10.550 -9.258 -9.794 1.00 97.06 88 GLY A C 1
ATOM 641 O O . GLY A 1 88 ? 10.193 -10.190 -10.513 1.00 97.06 88 GLY A O 1
ATOM 642 N N . TRP A 1 89 ? 9.753 -8.783 -8.830 1.00 97.44 89 TRP A N 1
ATOM 643 C CA . TRP A 1 89 ? 8.362 -9.213 -8.688 1.00 97.44 89 TRP A CA 1
ATOM 644 C C . TRP A 1 89 ? 7.491 -8.666 -9.826 1.00 97.44 89 TRP A C 1
ATOM 646 O O . TRP A 1 89 ? 6.702 -9.425 -10.388 1.00 97.44 89 TRP A O 1
ATOM 656 N N . MET A 1 90 ? 7.661 -7.395 -10.203 1.00 95.81 90 MET A N 1
ATOM 657 C CA . MET A 1 90 ? 6.902 -6.752 -11.282 1.00 95.81 90 MET A CA 1
ATOM 658 C C . MET A 1 90 ? 7.152 -7.431 -12.630 1.00 95.81 90 MET A C 1
ATOM 660 O O . MET A 1 90 ? 6.195 -7.713 -13.338 1.00 95.81 90 MET A O 1
ATOM 664 N N . GLU A 1 91 ? 8.399 -7.791 -12.947 1.00 94.62 91 GLU A N 1
ATOM 665 C CA . GLU A 1 91 ? 8.740 -8.515 -14.186 1.00 94.62 91 GLU A CA 1
ATOM 666 C C . GLU A 1 91 ? 7.971 -9.834 -14.355 1.00 94.62 91 GLU A C 1
ATOM 668 O O . GLU A 1 91 ? 7.662 -10.243 -15.472 1.00 94.62 91 GLU A O 1
ATOM 673 N N . LYS A 1 92 ? 7.667 -10.516 -13.245 1.00 94.50 92 LYS A N 1
ATOM 674 C CA . LYS A 1 92 ? 7.037 -11.844 -13.253 1.00 94.50 92 LYS A CA 1
ATOM 675 C C . LYS A 1 92 ? 5.522 -11.800 -13.085 1.00 94.50 92 LYS A C 1
ATOM 677 O O . LYS A 1 92 ? 4.839 -12.720 -13.528 1.00 94.50 92 LYS A O 1
ATOM 682 N N . ASN A 1 93 ? 5.006 -10.777 -12.406 1.00 93.50 93 ASN A N 1
ATOM 683 C CA . ASN A 1 93 ? 3.621 -10.740 -11.927 1.00 93.50 93 ASN A CA 1
ATOM 684 C C . ASN A 1 93 ? 2.803 -9.565 -12.487 1.00 93.50 93 ASN A C 1
ATOM 686 O O . ASN A 1 93 ? 1.611 -9.469 -12.187 1.00 93.50 93 ASN A O 1
ATOM 690 N N . TRP A 1 94 ? 3.411 -8.682 -13.286 1.00 92.06 94 TRP A N 1
ATOM 691 C CA . TRP A 1 94 ? 2.768 -7.493 -13.844 1.00 92.06 94 TRP A CA 1
ATOM 692 C C . TRP A 1 94 ? 2.889 -7.448 -15.378 1.00 92.06 94 TRP A C 1
ATOM 694 O O . TRP A 1 94 ? 3.945 -7.799 -15.902 1.00 92.06 94 TRP A O 1
ATOM 704 N N . PRO A 1 95 ? 1.861 -6.997 -16.129 1.00 89.62 95 PRO A N 1
ATOM 705 C CA . PRO A 1 95 ? 0.569 -6.453 -15.690 1.00 89.62 95 PRO A CA 1
ATOM 706 C C . PRO A 1 95 ? -0.369 -7.507 -15.080 1.00 89.62 95 PRO A C 1
ATOM 708 O O . PRO A 1 95 ? -0.227 -8.701 -15.356 1.00 89.62 95 PRO A O 1
ATOM 711 N N . PRO A 1 96 ? -1.344 -7.094 -14.249 1.00 83.50 96 PRO A N 1
ATOM 712 C CA . PRO A 1 96 ? -2.298 -8.022 -13.673 1.00 83.50 96 PRO A CA 1
ATOM 713 C C . PRO A 1 96 ? -3.146 -8.599 -14.806 1.00 83.50 96 PRO A C 1
ATOM 715 O O . PRO A 1 96 ? -3.685 -7.868 -15.638 1.00 83.50 96 PRO A O 1
ATOM 718 N N . LYS A 1 97 ? -3.269 -9.927 -14.850 1.00 74.81 97 LYS A N 1
ATOM 719 C CA . LYS A 1 97 ? -4.189 -10.582 -15.790 1.00 74.81 97 LYS A CA 1
ATOM 720 C C . LYS A 1 97 ? -5.618 -10.109 -15.494 1.00 74.81 97 LYS A C 1
ATOM 722 O O . LYS A 1 97 ? -5.918 -9.941 -14.315 1.00 74.81 97 LYS A O 1
ATOM 727 N N . PRO A 1 98 ? -6.504 -9.921 -16.480 1.00 63.31 98 PRO A N 1
ATOM 728 C CA . PRO A 1 98 ? -7.921 -9.667 -16.208 1.00 63.31 98 PRO A CA 1
ATOM 729 C C . PRO A 1 98 ? -8.502 -10.748 -15.274 1.00 63.31 98 PRO A C 1
ATOM 731 O O . PRO A 1 98 ? -8.020 -11.885 -15.299 1.00 63.31 98 PRO A O 1
ATOM 734 N N . LYS A 1 99 ? -9.455 -10.384 -14.403 1.00 55.56 99 LYS A N 1
ATOM 735 C CA . LYS A 1 99 ? -10.332 -11.385 -13.767 1.00 55.56 99 LYS A CA 1
ATOM 736 C C . LYS A 1 99 ? -11.315 -11.892 -14.820 1.00 55.56 99 LYS A C 1
ATOM 738 O O . LYS A 1 99 ? -11.737 -11.054 -15.649 1.00 55.56 99 LYS A O 1
#

Radius of gyration: 13.22 Å; chains: 1; bounding box: 30×23×33 Å

pLDDT: mean 95.1, std 6.08, range [55.56, 98.38]

Sequence (99 aa):
DLSSNKINCYLAAVDTDGIGVEAAVAGGQLTAAKIKDTFQKANFEFKDKTSHSTIILPGLAARLQGDVEDVTGLRVVIGPPDSGRIPGWMEKNWPPKPK

Foldseek 3Di:
DCVVLVNDDDDQ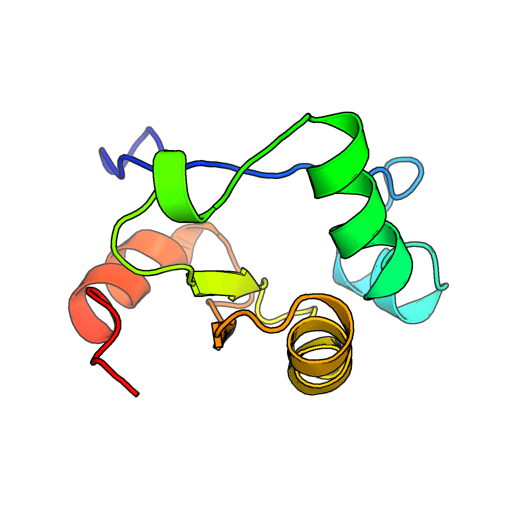DQPLVPDDLLVSLVVVSDALVSVVVSCVVVVPDQVVVHVQQEAEDEQSNVVRQVVNCVVSVGHYDYDYNDPVCRNVRCVPCPDPDHD